Protein AF-A0A7Y3L8B3-F1 (afdb_monomer_lite)

Foldseek 3Di:
DFLVVCCVVVVDDSVVSVVVQVVCVVVPQWDWDDPDPPPTDIDRVVVVVVVVVVVVVVVVVVVD

Secondary structure (DSSP, 8-state):
--HHHHHHHHT--HHHHHHHHHHHHHTTSSEE----SSS--EE-HHHHHHHHHHHHHHHHHH--

Structure (mmCIF, N/CA/C/O backbone):
data_AF-A0A7Y3L8B3-F1
#
_entry.id   AF-A0A7Y3L8B3-F1
#
loop_
_atom_site.group_PDB
_atom_site.id
_atom_site.type_symbol
_atom_site.label_atom_id
_atom_site.label_alt_id
_atom_site.label_comp_id
_atom_site.label_asym_id
_atom_site.label_entity_id
_atom_site.label_seq_id
_atom_site.pdbx_PDB_ins_code
_atom_site.Cartn_x
_atom_site.Cartn_y
_atom_site.Cartn_z
_atom_site.occupancy
_atom_site.B_iso_or_equiv
_atom_site.auth_seq_id
_atom_site.auth_comp_id
_atom_site.auth_asym_id
_atom_site.auth_atom_id
_atom_site.pdbx_PDB_model_num
ATOM 1 N N . ILE A 1 1 ? 3.690 3.118 0.583 1.00 94.00 1 ILE A N 1
ATOM 2 C CA . ILE A 1 1 ? 4.768 2.341 -0.074 1.00 94.00 1 ILE A CA 1
ATOM 3 C C . ILE A 1 1 ? 5.120 3.009 -1.399 1.00 94.00 1 ILE A C 1
ATOM 5 O O . ILE A 1 1 ? 4.222 3.506 -2.072 1.00 94.00 1 ILE A O 1
ATOM 9 N N . ASP A 1 2 ? 6.405 3.080 -1.740 1.00 95.19 2 ASP A N 1
ATOM 10 C CA . ASP A 1 2 ? 6.899 3.469 -3.066 1.00 95.19 2 ASP A CA 1
ATOM 11 C C . ASP A 1 2 ? 8.111 2.600 -3.447 1.00 95.19 2 ASP A C 1
ATOM 13 O O . ASP A 1 2 ? 8.603 1.822 -2.626 1.00 95.19 2 ASP A O 1
ATOM 17 N N . SER A 1 3 ? 8.590 2.730 -4.685 1.00 95.12 3 SER A N 1
ATOM 18 C CA . SER A 1 3 ? 9.736 1.956 -5.176 1.00 95.12 3 SER A CA 1
ATOM 19 C C . SER A 1 3 ? 11.014 2.217 -4.373 1.00 95.12 3 SER A C 1
ATOM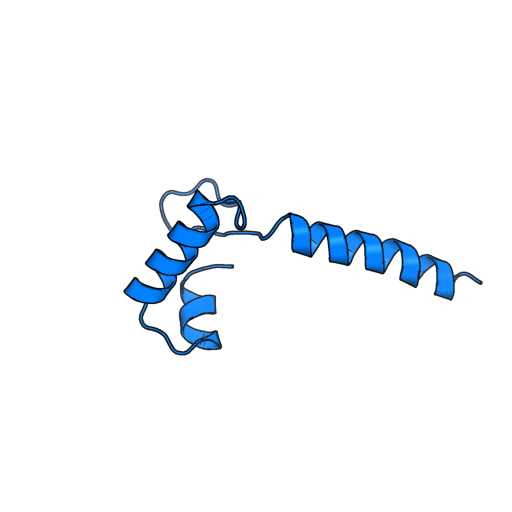 21 O O . SER A 1 3 ? 11.749 1.283 -4.067 1.00 95.12 3 SER A O 1
ATOM 23 N N . SER A 1 4 ? 11.266 3.469 -3.977 1.00 96.00 4 SER A N 1
ATOM 24 C CA . SER A 1 4 ? 12.478 3.845 -3.236 1.00 96.00 4 SER A CA 1
ATOM 25 C C . SER A 1 4 ? 12.546 3.201 -1.847 1.00 96.00 4 SER A C 1
ATOM 27 O O . SER A 1 4 ? 13.605 2.747 -1.419 1.00 96.00 4 SER A O 1
ATOM 29 N N . LEU A 1 5 ? 11.401 3.104 -1.168 1.00 96.75 5 LEU A N 1
ATOM 30 C CA . LEU A 1 5 ? 11.230 2.410 0.098 1.00 96.75 5 LEU A CA 1
ATOM 31 C C . LEU A 1 5 ? 11.536 0.923 -0.080 1.00 96.75 5 LEU A C 1
ATOM 33 O O . LEU A 1 5 ? 12.358 0.387 0.647 1.00 96.75 5 LEU A O 1
ATOM 37 N N . VAL A 1 6 ? 10.927 0.266 -1.070 1.00 97.38 6 VAL A N 1
ATOM 38 C CA . VAL A 1 6 ? 11.126 -1.176 -1.298 1.00 97.38 6 VAL A CA 1
ATOM 39 C C . VAL A 1 6 ? 12.587 -1.499 -1.613 1.00 97.38 6 VAL A C 1
ATOM 41 O O . VAL A 1 6 ? 13.133 -2.446 -1.057 1.00 97.38 6 VAL A O 1
ATOM 44 N N . GLN A 1 7 ? 13.236 -0.695 -2.456 1.00 98.19 7 GLN A N 1
ATOM 45 C CA . GLN A 1 7 ? 14.656 -0.863 -2.773 1.00 98.19 7 GLN A CA 1
ATOM 46 C C . GLN A 1 7 ? 15.534 -0.783 -1.523 1.00 98.19 7 GLN A C 1
ATOM 48 O O . GLN A 1 7 ? 16.410 -1.622 -1.338 1.00 98.19 7 GLN A O 1
ATOM 53 N N . ARG A 1 8 ? 15.286 0.209 -0.659 1.00 98.25 8 ARG A N 1
ATOM 54 C CA . ARG A 1 8 ? 16.083 0.430 0.550 1.00 98.25 8 ARG A CA 1
ATOM 55 C C . ARG A 1 8 ? 15.858 -0.647 1.607 1.00 98.25 8 ARG A C 1
ATOM 57 O O . ARG A 1 8 ? 16.827 -1.135 2.168 1.00 98.25 8 ARG A O 1
ATOM 64 N N . GLU A 1 9 ? 14.605 -0.997 1.884 1.00 98.38 9 GLU A N 1
ATOM 65 C CA . GLU A 1 9 ? 14.281 -1.920 2.980 1.00 98.38 9 GLU A CA 1
ATOM 66 C C . GLU A 1 9 ? 14.528 -3.387 2.603 1.00 98.38 9 GLU A C 1
ATOM 68 O O . GLU A 1 9 ? 14.838 -4.200 3.468 1.00 98.38 9 GLU A O 1
ATOM 73 N N . LEU A 1 10 ? 14.384 -3.743 1.319 1.00 97.81 10 LEU A N 1
ATOM 74 C CA . LEU A 1 10 ? 14.544 -5.125 0.847 1.00 97.81 10 LEU A CA 1
ATOM 75 C C . LEU A 1 10 ? 15.831 -5.352 0.044 1.00 97.81 10 LEU A C 1
ATOM 77 O O . LEU A 1 10 ? 16.058 -6.464 -0.423 1.00 97.81 10 LEU A O 1
ATOM 81 N N . PHE A 1 11 ? 16.665 -4.321 -0.127 1.00 98.12 11 PHE A N 1
ATOM 82 C CA . PHE A 1 11 ? 17.940 -4.379 -0.856 1.00 98.12 11 PHE A CA 1
ATOM 83 C C . PHE A 1 11 ? 17.811 -4.929 -2.287 1.00 98.12 11 PHE A C 1
ATOM 85 O O . PHE A 1 11 ? 18.661 -5.675 -2.772 1.00 98.12 11 PHE A O 1
ATOM 92 N N . VAL A 1 12 ? 16.733 -4.555 -2.981 1.00 98.12 12 VAL A N 1
ATOM 93 C CA . VAL A 1 12 ? 16.455 -4.986 -4.359 1.00 98.12 12 VAL A CA 1
ATOM 94 C C . VAL A 1 12 ? 16.635 -3.847 -5.355 1.00 98.12 12 VAL A C 1
ATOM 96 O O . VAL A 1 12 ? 16.445 -2.678 -5.033 1.00 98.12 12 VAL A O 1
ATOM 99 N N . ALA A 1 13 ? 16.950 -4.185 -6.606 1.00 98.25 13 ALA A N 1
ATOM 100 C CA . ALA A 1 13 ? 16.997 -3.206 -7.688 1.00 98.25 13 ALA A CA 1
ATOM 101 C C . ALA A 1 13 ? 15.601 -2.638 -8.003 1.00 98.25 13 ALA A C 1
ATOM 103 O O . ALA A 1 13 ? 14.592 -3.337 -7.880 1.00 98.25 13 ALA A O 1
ATOM 104 N N . GLN A 1 14 ? 15.548 -1.407 -8.525 1.00 96.38 14 GLN A N 1
ATOM 105 C CA . GLN A 1 14 ? 14.299 -0.724 -8.885 1.00 96.38 14 GLN A CA 1
ATOM 106 C C . GLN A 1 14 ? 13.351 -1.579 -9.738 1.00 96.38 14 GLN A C 1
ATOM 108 O O . GLN A 1 14 ? 12.162 -1.644 -9.452 1.00 96.38 14 GLN A O 1
ATOM 113 N N . ARG A 1 15 ? 13.861 -2.291 -10.753 1.00 97.56 15 ARG A N 1
ATOM 114 C CA . ARG A 1 15 ? 13.025 -3.148 -11.617 1.00 97.56 15 ARG A CA 1
ATOM 115 C C . ARG A 1 15 ? 12.306 -4.249 -10.828 1.00 97.56 15 ARG A C 1
ATOM 117 O O . ARG A 1 15 ? 11.174 -4.590 -11.159 1.00 97.56 15 ARG A O 1
ATOM 124 N N . VAL A 1 16 ? 12.968 -4.818 -9.820 1.00 98.19 16 VAL A N 1
ATOM 125 C CA . VAL A 1 16 ? 12.377 -5.841 -8.947 1.00 98.19 16 VAL A CA 1
ATOM 126 C C . VAL A 1 16 ? 11.343 -5.195 -8.032 1.00 98.19 16 VAL A C 1
ATOM 128 O O . VAL A 1 16 ? 10.232 -5.702 -7.949 1.00 98.19 16 VAL A O 1
ATOM 131 N N . ALA A 1 17 ? 11.659 -4.044 -7.430 1.00 97.50 17 ALA A N 1
ATOM 132 C CA . ALA A 1 17 ? 10.716 -3.291 -6.604 1.00 97.50 17 ALA A CA 1
ATOM 133 C C . ALA A 1 17 ? 9.431 -2.925 -7.367 1.00 97.50 17 ALA A C 1
ATOM 135 O O . ALA A 1 17 ? 8.333 -3.212 -6.895 1.00 97.50 17 ALA A O 1
ATOM 136 N N . ASP A 1 18 ? 9.567 -2.352 -8.564 1.00 96.00 18 ASP A N 1
ATOM 137 C CA . ASP A 1 18 ? 8.440 -1.933 -9.399 1.00 96.00 18 ASP A CA 1
ATOM 138 C C . ASP A 1 18 ? 7.579 -3.136 -9.811 1.00 96.00 18 ASP A C 1
ATOM 140 O O . ASP A 1 18 ? 6.355 -3.078 -9.705 1.00 96.00 18 ASP A O 1
ATOM 144 N N . ARG A 1 19 ? 8.207 -4.255 -10.210 1.00 97.44 19 ARG A N 1
ATOM 145 C CA . ARG A 1 19 ? 7.491 -5.496 -10.545 1.00 97.44 19 ARG A CA 1
ATOM 146 C C . ARG A 1 19 ? 6.727 -6.047 -9.344 1.00 97.44 19 ARG A C 1
ATOM 148 O O . ARG A 1 19 ? 5.560 -6.387 -9.496 1.00 97.44 19 ARG A O 1
ATOM 155 N N . SER A 1 20 ? 7.360 -6.142 -8.178 1.00 97.81 20 SER A N 1
ATOM 156 C CA . SER A 1 20 ? 6.718 -6.678 -6.975 1.00 97.81 20 SER A CA 1
ATOM 157 C C . SER A 1 20 ? 5.547 -5.806 -6.526 1.00 97.81 20 SER A C 1
ATOM 159 O O . SER A 1 20 ? 4.493 -6.329 -6.176 1.00 97.81 20 SER A O 1
ATOM 161 N N . ILE A 1 21 ? 5.695 -4.477 -6.584 1.00 96.69 21 ILE A N 1
ATOM 162 C CA . ILE A 1 21 ? 4.597 -3.545 -6.301 1.00 96.69 21 ILE A CA 1
ATOM 163 C C . ILE A 1 21 ? 3.435 -3.777 -7.275 1.00 96.69 21 ILE A C 1
ATOM 165 O O . ILE A 1 21 ? 2.300 -3.893 -6.822 1.00 96.69 21 ILE A O 1
ATOM 169 N N . SER A 1 22 ? 3.707 -3.897 -8.579 1.00 96.38 22 SER A N 1
ATOM 170 C CA . SER A 1 22 ? 2.678 -4.213 -9.578 1.00 96.38 22 SER A CA 1
ATOM 171 C C . SER A 1 22 ? 1.997 -5.556 -9.316 1.00 96.38 22 SER A C 1
ATOM 173 O O . SER A 1 22 ? 0.780 -5.622 -9.334 1.00 96.38 22 SER A O 1
ATOM 175 N N . GLN A 1 23 ? 2.739 -6.610 -8.975 1.00 97.88 23 GLN A N 1
ATOM 176 C CA . GLN A 1 23 ? 2.132 -7.911 -8.669 1.00 97.88 23 GLN A CA 1
ATOM 177 C C . GLN A 1 23 ? 1.178 -7.842 -7.472 1.00 97.88 23 GLN A C 1
ATOM 179 O O . GLN A 1 23 ? 0.098 -8.421 -7.517 1.00 97.88 23 GLN A O 1
ATOM 184 N N . LEU A 1 24 ? 1.557 -7.121 -6.412 1.00 97.25 24 LEU A N 1
ATOM 185 C CA . LEU A 1 24 ? 0.700 -6.930 -5.239 1.00 97.25 24 LEU A CA 1
ATOM 186 C C . LEU A 1 24 ? -0.516 -6.044 -5.545 1.00 97.25 24 LEU A C 1
ATOM 188 O O . LEU A 1 24 ? -1.577 -6.229 -4.952 1.00 97.25 24 LEU A O 1
ATOM 192 N N . ALA A 1 25 ? -0.367 -5.088 -6.457 1.00 96.12 25 ALA A N 1
ATOM 193 C CA . ALA A 1 25 ? -1.458 -4.264 -6.955 1.00 96.12 25 ALA A CA 1
ATOM 194 C C . ALA A 1 25 ? -2.490 -5.071 -7.739 1.00 96.12 25 ALA A C 1
ATOM 196 O O . ALA A 1 25 ? -3.687 -4.953 -7.490 1.00 96.12 25 ALA A O 1
ATOM 197 N N . ASP A 1 26 ? -2.010 -5.904 -8.663 1.00 97.38 26 ASP A N 1
ATOM 198 C CA . ASP A 1 26 ? -2.840 -6.675 -9.587 1.00 97.38 26 ASP A CA 1
ATOM 199 C C . ASP A 1 26 ? -3.749 -7.659 -8.836 1.00 97.38 26 ASP A C 1
ATOM 201 O O . ASP A 1 26 ? -4.874 -7.916 -9.258 1.00 97.38 26 ASP A O 1
ATOM 205 N N . VAL A 1 27 ? -3.292 -8.167 -7.686 1.00 97.69 27 VAL A N 1
ATOM 206 C CA . VAL A 1 27 ? -4.081 -9.040 -6.797 1.00 97.69 27 VAL A CA 1
ATOM 207 C C . VAL A 1 27 ? -4.838 -8.280 -5.697 1.00 97.69 27 VAL A C 1
ATOM 209 O O . VAL A 1 27 ? -5.431 -8.901 -4.821 1.00 97.69 27 VAL A O 1
ATOM 212 N N . GLY A 1 28 ? -4.815 -6.944 -5.711 1.00 95.88 28 GLY A N 1
ATOM 213 C CA . GLY A 1 28 ? -5.582 -6.095 -4.795 1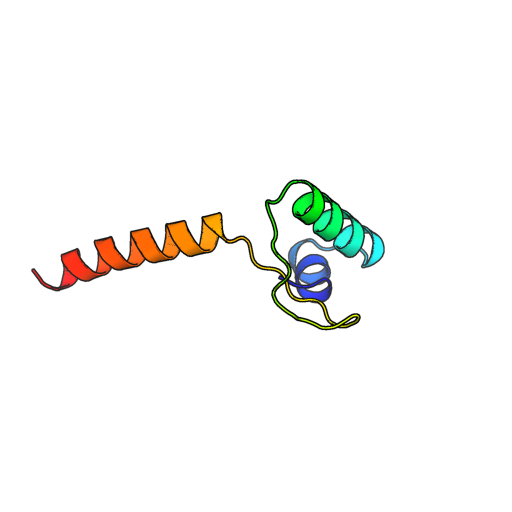.00 95.88 28 GLY A CA 1
ATOM 214 C C . GLY A 1 28 ? -5.000 -5.922 -3.388 1.00 95.88 28 GLY A C 1
ATOM 215 O O . GLY A 1 28 ? -5.627 -5.271 -2.556 1.00 95.88 28 GLY A O 1
ATOM 216 N N . ILE A 1 29 ? -3.798 -6.440 -3.106 1.00 97.00 29 ILE A N 1
ATOM 217 C CA . ILE A 1 29 ? -3.121 -6.244 -1.810 1.00 97.00 29 ILE A CA 1
ATOM 218 C C . ILE A 1 29 ? -2.699 -4.779 -1.636 1.00 97.00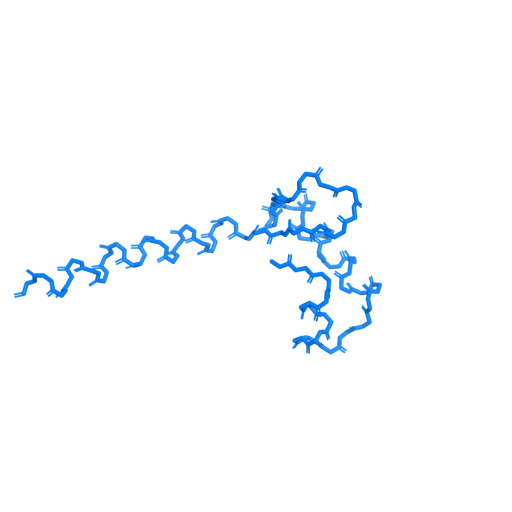 29 ILE A C 1
ATOM 220 O O . ILE A 1 29 ? -2.765 -4.233 -0.532 1.00 97.00 29 ILE A O 1
ATOM 224 N N . LEU A 1 30 ? -2.251 -4.134 -2.719 1.00 97.06 30 LEU A N 1
ATOM 225 C CA . LEU A 1 30 ? -1.910 -2.714 -2.731 1.00 97.06 30 LEU A CA 1
ATOM 226 C C . LEU A 1 30 ? -2.913 -1.903 -3.551 1.00 97.06 30 LEU A C 1
ATOM 228 O O . LEU A 1 30 ? -3.28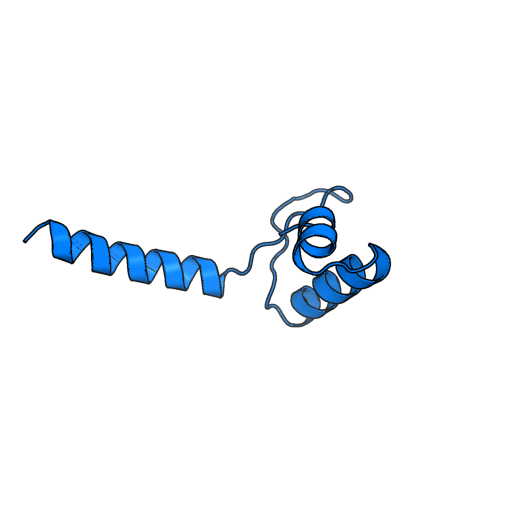9 -2.276 -4.656 1.00 97.06 30 LEU A O 1
ATOM 232 N N . THR A 1 31 ? -3.273 -0.731 -3.038 1.00 96.00 31 THR A N 1
ATOM 233 C CA . THR A 1 31 ? -4.106 0.264 -3.719 1.00 96.00 31 THR A CA 1
ATOM 234 C C . THR A 1 31 ? -3.270 1.503 -4.032 1.00 96.00 31 THR A C 1
ATOM 236 O O . THR A 1 31 ? -2.570 2.019 -3.155 1.00 96.00 31 THR A O 1
ATOM 239 N N . GLU A 1 32 ? -3.321 1.990 -5.273 1.00 94.25 32 GLU A N 1
ATOM 240 C CA . GLU A 1 32 ? -2.689 3.258 -5.654 1.00 94.25 32 GLU A CA 1
ATOM 241 C C . GLU A 1 32 ? -3.432 4.434 -4.999 1.00 94.25 32 GLU A C 1
ATOM 243 O O . GLU A 1 32 ? -4.652 4.541 -5.094 1.00 94.25 32 GLU A O 1
ATOM 248 N N . VAL A 1 33 ? -2.695 5.319 -4.323 1.00 92.44 33 VAL A N 1
ATOM 249 C CA . VAL A 1 33 ? -3.256 6.495 -3.622 1.00 92.44 33 VAL A CA 1
ATOM 250 C C . VAL A 1 33 ? -2.795 7.826 -4.205 1.00 92.44 33 VAL A C 1
ATOM 252 O O . VAL A 1 33 ? -3.336 8.876 -3.876 1.00 92.44 33 VAL A O 1
ATOM 255 N N . SER A 1 34 ? -1.788 7.815 -5.073 1.00 83.38 34 SER A N 1
ATOM 256 C CA . SER A 1 34 ? -1.351 9.009 -5.796 1.00 83.38 34 SER A CA 1
ATOM 257 C C . SER A 1 34 ? -1.988 9.032 -7.182 1.00 83.38 34 SER A C 1
ATOM 259 O O . SER A 1 34 ? -1.730 8.131 -7.962 1.00 83.38 34 SER A O 1
ATOM 261 N N . GLY A 1 35 ? -2.729 10.072 -7.552 1.00 73.56 35 GLY A N 1
ATOM 262 C CA . GLY A 1 35 ? -3.310 10.194 -8.901 1.00 73.56 35 GLY A CA 1
ATOM 263 C C . GLY A 1 35 ? -2.312 10.551 -10.016 1.00 73.56 35 GLY A C 1
ATOM 264 O O . GLY A 1 35 ? -2.690 11.210 -10.982 1.00 73.56 35 GLY A O 1
ATOM 265 N N . TYR A 1 36 ? -1.028 10.201 -9.885 1.00 76.44 36 TYR A N 1
ATOM 266 C CA . TYR A 1 36 ? 0.042 10.656 -10.778 1.00 76.44 36 TYR A CA 1
ATOM 267 C C . TYR A 1 36 ? 0.674 9.501 -11.562 1.00 76.44 36 TYR A C 1
ATOM 269 O O . TYR A 1 36 ? 1.011 8.462 -11.008 1.00 76.44 36 TYR A O 1
ATOM 277 N N . LYS A 1 37 ? 0.971 9.726 -12.854 1.00 71.00 37 LYS A N 1
ATOM 278 C CA . LYS A 1 37 ? 1.702 8.755 -13.701 1.00 71.00 37 LYS A CA 1
ATOM 279 C C . LYS A 1 37 ? 3.139 8.465 -13.229 1.00 71.00 37 LYS A C 1
ATOM 281 O O . LYS A 1 37 ? 3.710 7.452 -13.619 1.00 71.00 37 LYS A O 1
ATOM 286 N N . ARG A 1 38 ? 3.745 9.357 -12.437 1.00 75.75 38 ARG A N 1
ATOM 287 C CA . ARG A 1 38 ? 5.095 9.232 -11.852 1.00 75.75 38 ARG A CA 1
ATOM 288 C C . ARG A 1 38 ? 5.008 9.424 -10.339 1.00 75.75 38 ARG A C 1
ATOM 290 O O . ARG A 1 38 ? 4.068 10.049 -9.864 1.00 75.75 38 ARG A O 1
ATOM 297 N N . ASN A 1 39 ? 6.001 8.924 -9.601 1.00 82.25 39 ASN A N 1
ATOM 298 C CA . ASN A 1 39 ? 6.047 8.976 -8.132 1.00 82.25 39 ASN A CA 1
ATOM 299 C C . ASN A 1 39 ? 4.823 8.333 -7.466 1.00 82.25 39 ASN A C 1
ATOM 301 O O . ASN A 1 39 ? 4.272 8.869 -6.502 1.00 82.25 39 ASN A O 1
ATOM 305 N N . ARG A 1 40 ? 4.407 7.173 -7.993 1.00 89.38 40 ARG A N 1
ATOM 306 C CA . ARG A 1 40 ? 3.243 6.469 -7.469 1.00 89.38 40 ARG A CA 1
ATOM 307 C C . ARG A 1 40 ? 3.428 6.048 -6.014 1.00 89.38 40 ARG A C 1
ATOM 309 O O . ARG A 1 40 ? 4.478 5.530 -5.628 1.00 89.38 40 ARG A O 1
ATOM 316 N N . ARG A 1 41 ? 2.380 6.241 -5.224 1.00 94.50 41 ARG A N 1
ATOM 317 C CA . ARG A 1 41 ? 2.260 5.857 -3.822 1.00 94.50 41 ARG A CA 1
ATOM 318 C C . ARG A 1 41 ? 1.185 4.793 -3.699 1.00 94.50 41 ARG A C 1
ATOM 320 O O . ARG A 1 41 ? 0.131 4.890 -4.320 1.00 94.50 41 ARG A O 1
ATOM 327 N N . TRP A 1 42 ? 1.462 3.821 -2.847 1.00 96.44 42 TRP A N 1
ATOM 328 C CA . TRP A 1 42 ? 0.631 2.644 -2.640 1.00 96.44 42 TRP A CA 1
ATOM 329 C C . TRP A 1 42 ? 0.318 2.454 -1.163 1.00 96.44 42 TRP A C 1
ATOM 331 O O . TRP A 1 42 ? 1.173 2.735 -0.314 1.00 96.44 42 TRP A O 1
ATOM 341 N N . VAL A 1 43 ? -0.864 1.937 -0.851 1.00 96.94 43 VAL A N 1
ATOM 342 C CA . VAL A 1 43 ? -1.277 1.587 0.511 1.00 96.94 43 VAL A CA 1
ATOM 343 C C . VAL A 1 43 ? -1.797 0.153 0.555 1.00 96.94 43 VAL A C 1
ATOM 345 O O . VAL A 1 43 ? -2.473 -0.284 -0.368 1.00 96.94 43 VAL A O 1
ATOM 348 N N . ALA A 1 44 ? -1.482 -0.577 1.623 1.00 97.62 44 ALA A N 1
ATOM 349 C CA . ALA A 1 44 ? -2.116 -1.857 1.923 1.00 97.62 44 ALA A CA 1
ATOM 350 C C . ALA A 1 44 ? -3.340 -1.588 2.808 1.00 97.62 44 ALA A C 1
ATOM 352 O O . ALA A 1 44 ? -3.215 -1.470 4.030 1.00 97.62 44 ALA A O 1
ATOM 353 N N . THR A 1 45 ? -4.507 -1.409 2.187 1.00 94.25 45 THR A N 1
ATOM 354 C CA . THR A 1 45 ? -5.722 -0.919 2.862 1.00 94.25 45 THR A CA 1
ATOM 355 C C . THR A 1 45 ? -6.144 -1.817 4.026 1.00 94.25 45 THR A C 1
ATOM 357 O O . THR A 1 45 ? -6.506 -1.315 5.092 1.00 94.25 45 THR A O 1
ATOM 360 N N . GLU A 1 46 ? -6.030 -3.136 3.867 1.00 95.56 46 GLU A N 1
ATOM 361 C CA . GLU A 1 46 ? -6.366 -4.105 4.917 1.00 95.56 46 GLU A CA 1
ATOM 362 C C . GLU A 1 46 ? -5.455 -3.974 6.143 1.00 95.56 46 GLU A C 1
ATOM 364 O O . GLU A 1 46 ? -5.933 -3.991 7.278 1.00 95.56 46 GLU A O 1
ATOM 369 N N . VAL A 1 47 ? -4.152 -3.763 5.928 1.00 96.19 47 VAL A N 1
ATOM 370 C CA . VAL A 1 47 ? -3.172 -3.598 7.012 1.00 96.19 47 VAL A CA 1
ATOM 371 C C . VAL A 1 47 ? -3.448 -2.317 7.790 1.00 96.19 47 VAL A C 1
ATOM 373 O O . VAL A 1 47 ? -3.521 -2.348 9.017 1.00 96.19 47 VAL A O 1
ATOM 376 N N . VAL A 1 48 ? -3.647 -1.193 7.093 1.00 94.94 48 VAL A N 1
ATOM 377 C CA . VAL A 1 48 ? -3.971 0.087 7.744 1.00 94.94 48 VAL A CA 1
ATOM 378 C C . VAL A 1 48 ? -5.279 -0.028 8.529 1.00 94.94 48 VAL A C 1
ATOM 380 O O . VAL A 1 48 ? -5.328 0.348 9.697 1.00 94.94 48 VAL A O 1
ATOM 383 N N . SER A 1 49 ? -6.302 -0.654 7.945 1.00 95.19 49 SER A N 1
ATOM 384 C CA . SER A 1 49 ? -7.591 -0.878 8.611 1.00 95.19 49 SER A CA 1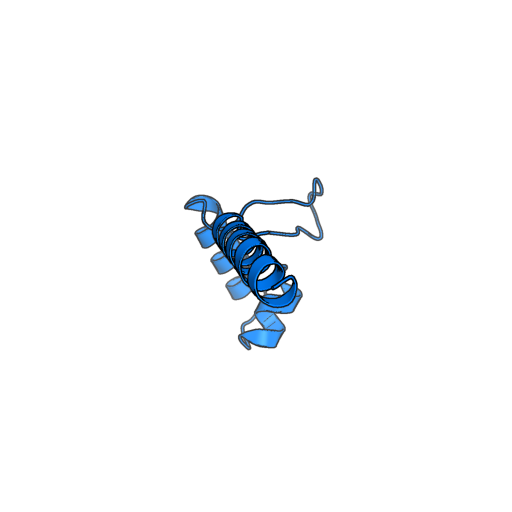
ATOM 385 C C . SER A 1 49 ? -7.459 -1.745 9.868 1.00 95.19 49 SER A C 1
ATOM 387 O O . SER A 1 49 ? -8.081 -1.457 10.895 1.00 95.19 49 SER A O 1
ATOM 389 N N . ALA A 1 50 ? -6.630 -2.791 9.825 1.00 96.38 50 ALA A N 1
ATOM 390 C CA . ALA A 1 50 ? -6.353 -3.638 10.981 1.00 96.38 50 ALA A CA 1
ATOM 391 C C . ALA A 1 50 ? -5.629 -2.866 12.098 1.00 96.38 50 ALA A C 1
ATOM 393 O O . ALA A 1 50 ? -5.978 -3.011 13.276 1.00 96.38 50 ALA A O 1
ATOM 394 N N . LEU A 1 51 ? -4.666 -2.010 11.739 1.00 95.62 51 LEU A N 1
ATOM 395 C CA . LEU A 1 51 ? -3.965 -1.136 12.683 1.00 95.62 51 LEU A CA 1
ATOM 396 C C . LEU A 1 51 ? -4.912 -0.103 13.308 1.00 95.62 51 LEU A C 1
ATOM 398 O O . LEU A 1 51 ? -4.889 0.077 14.526 1.00 95.62 51 LEU A O 1
ATOM 402 N N . ASP A 1 52 ? -5.813 0.493 12.528 1.00 94.62 52 ASP A N 1
ATOM 403 C CA . ASP A 1 52 ? -6.834 1.416 13.035 1.00 94.62 52 ASP A CA 1
ATOM 404 C C . ASP A 1 52 ? -7.810 0.717 13.990 1.00 94.62 52 ASP A C 1
ATOM 406 O O . ASP A 1 52 ? -8.156 1.242 15.054 1.00 94.62 52 ASP A O 1
ATOM 410 N N . ALA A 1 53 ? -8.249 -0.498 13.652 1.00 95.81 53 ALA A N 1
ATOM 411 C CA . ALA A 1 53 ? -9.103 -1.305 14.518 1.00 95.81 53 ALA A CA 1
ATOM 412 C C . ALA A 1 53 ? -8.390 -1.686 15.824 1.00 95.81 53 ALA A C 1
ATOM 414 O O . ALA A 1 53 ? -8.998 -1.678 16.901 1.00 95.81 53 ALA A O 1
ATOM 415 N N . PHE A 1 54 ? -7.094 -1.996 15.756 1.00 93.44 54 PHE A N 1
ATOM 416 C CA . PHE A 1 54 ? -6.265 -2.213 16.935 1.00 93.44 54 PHE A CA 1
ATOM 417 C C . PHE A 1 54 ? -6.157 -0.943 17.786 1.00 93.44 54 PHE A C 1
ATOM 419 O O . PHE A 1 54 ? -6.455 -0.999 18.981 1.00 93.44 54 PHE A O 1
ATOM 426 N N . ALA A 1 55 ? -5.833 0.205 17.187 1.00 91.25 55 ALA A N 1
ATOM 427 C CA . ALA A 1 55 ? -5.711 1.484 17.883 1.00 91.25 55 ALA A CA 1
ATOM 428 C C . ALA A 1 55 ? -7.020 1.884 18.585 1.00 91.25 55 ALA A C 1
ATOM 430 O O . ALA A 1 55 ? -7.008 2.238 19.764 1.00 91.25 55 ALA A O 1
ATOM 431 N N . LYS A 1 56 ? -8.174 1.712 17.922 1.00 93.50 56 LYS A N 1
ATOM 432 C CA . LYS A 1 56 ? -9.506 1.936 18.517 1.00 93.50 56 LYS A CA 1
ATOM 433 C C . LYS A 1 56 ? -9.767 1.050 19.740 1.00 93.50 56 LYS A C 1
ATOM 435 O O . LYS A 1 56 ? -10.488 1.455 20.649 1.00 93.50 56 LYS A O 1
ATOM 440 N N . ARG A 1 57 ? -9.237 -0.176 19.787 1.00 87.81 57 ARG A N 1
ATOM 441 C CA . ARG A 1 57 ? -9.356 -1.060 20.965 1.00 87.81 57 ARG A CA 1
ATOM 442 C C . ARG A 1 57 ? -8.361 -0.685 22.060 1.00 87.81 57 ARG A C 1
ATOM 444 O O . ARG A 1 57 ? -8.748 -0.619 23.222 1.00 87.81 57 ARG A O 1
ATOM 451 N N . ALA A 1 58 ? -7.109 -0.415 21.699 1.00 86.88 58 ALA A N 1
ATOM 452 C CA . ALA A 1 58 ? -6.058 -0.042 22.642 1.00 86.88 58 ALA A CA 1
ATOM 453 C C . ALA A 1 58 ? -6.361 1.294 23.343 1.00 86.88 58 ALA A C 1
ATOM 455 O O . ALA A 1 58 ? -6.217 1.390 24.559 1.00 86.88 58 ALA A O 1
ATOM 456 N N . GLY A 1 59 ? -6.877 2.287 22.610 1.00 76.19 59 GLY A N 1
ATOM 457 C CA . GLY A 1 59 ? -7.289 3.579 23.165 1.00 76.19 59 GLY A CA 1
ATOM 458 C C . GLY A 1 59 ? -8.402 3.465 24.212 1.00 76.19 59 GLY A C 1
ATOM 459 O O . GLY A 1 59 ? -8.356 4.149 25.230 1.00 76.19 59 GLY A O 1
ATOM 460 N N . ARG A 1 60 ? -9.345 2.525 24.042 1.00 64.00 60 ARG A N 1
ATOM 461 C CA . ARG A 1 60 ? -10.388 2.242 25.050 1.00 64.00 60 ARG A CA 1
ATOM 462 C C . ARG A 1 60 ? -9.828 1.646 26.341 1.00 64.00 60 ARG A C 1
ATOM 464 O O . ARG A 1 60 ? -10.427 1.828 27.393 1.00 64.00 60 ARG A O 1
ATOM 471 N N . ARG A 1 61 ? -8.692 0.944 26.277 1.00 63.28 61 ARG A N 1
ATOM 472 C CA . ARG A 1 61 ? -8.059 0.317 27.447 1.00 63.28 61 ARG A CA 1
ATOM 473 C C . ARG A 1 61 ? -7.336 1.335 28.339 1.00 63.28 61 ARG A C 1
ATOM 475 O O . ARG A 1 61 ? -7.146 1.046 29.507 1.00 63.28 61 ARG A O 1
ATOM 482 N N . ARG A 1 62 ? -6.965 2.507 27.806 1.00 61.09 62 ARG A N 1
ATOM 483 C CA . ARG A 1 62 ? -6.310 3.596 28.5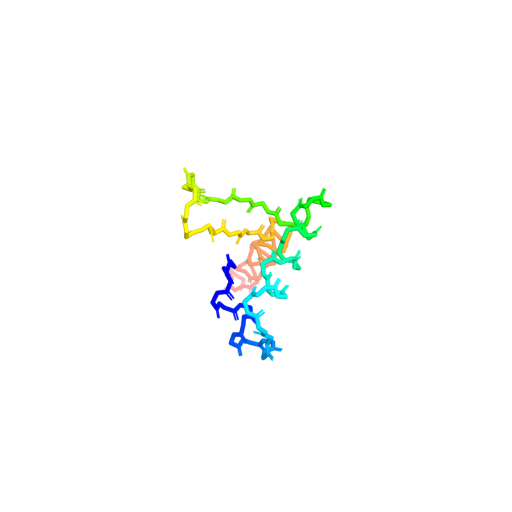59 1.00 61.09 62 ARG A CA 1
ATOM 484 C C . ARG A 1 62 ? -7.296 4.574 29.215 1.00 61.09 62 ARG A C 1
ATOM 486 O O . ARG A 1 62 ? -6.888 5.360 30.056 1.00 61.09 62 ARG A O 1
ATOM 493 N N . ALA A 1 63 ? -8.564 4.547 28.805 1.00 58.72 63 ALA A N 1
ATOM 494 C CA . ALA A 1 63 ? -9.628 5.395 29.348 1.00 58.72 63 ALA A CA 1
ATOM 495 C C . ALA A 1 63 ? -10.404 4.744 30.517 1.00 58.72 63 ALA A C 1
ATOM 497 O O . ALA A 1 63 ? -11.371 5.329 30.998 1.00 58.72 63 ALA A O 1
ATOM 498 N N . ARG A 1 64 ? -10.010 3.535 30.936 1.00 50.19 64 ARG A N 1
ATOM 499 C CA . ARG A 1 64 ? -10.440 2.864 32.171 1.00 50.19 64 ARG A CA 1
ATOM 500 C C . ARG A 1 64 ? -9.314 2.943 33.186 1.00 50.19 64 ARG A C 1
ATOM 502 O O . ARG A 1 64 ? -9.650 3.053 34.380 1.00 50.19 64 ARG A O 1
#

Sequence (64 aa):
IDSSLVQRELFVAQRVADRSISQLADVGILTEVSGYKRNRRWVATEVVSALDAFAKRAGRRRAR

Radius of gyration: 15.29 Å; chains: 1; bounding box: 28×20×46 Å

pLDDT: mean 90.88, std 11.26, range [50.19, 98.38]